Protein AF-A0A2T2UH18-F1 (afdb_monomer)

Solvent-accessible surface area (backbone atoms only — not comparable to full-atom values): 8413 Å² total; per-residue (Å²): 88,40,88,71,23,80,44,20,55,94,71,72,41,54,95,92,55,44,28,58,67,15,42,35,52,50,42,36,55,52,56,61,50,77,49,41,73,65,58,52,45,74,74,33,67,84,42,60,44,98,49,99,65,53,52,76,52,91,94,49,78,37,38,39,58,56,53,52,40,50,56,54,18,53,63,45,58,78,74,51,59,70,63,62,48,52,54,53,54,50,51,62,73,67,64,57,66,22,65,74,28,80,73,30,52,53,55,28,37,52,69,57,93,48,89,66,81,86,81,81,67,51,92,66,39,72,80,70,36,45,65,58,44,51,50,53,46,52,36,32,49,75,45,72,66

Secondary structure (DSSP, 8-state):
-GGGSGGGGGG---TT-S-HHHHHHHHHHHHHHSS-HHHHHHHHTTPBPS-TTTTSSTTS--BHHHHHHHHHHHHHHTT--HHHHHHHHHHHHH--GGGGGTS-HHHHHTT---S-------TT-SSS-HHHHHHHHHHHHHHT-

pLDDT: mean 93.23, std 6.64, range [63.72, 98.31]

Foldseek 3Di:
DQVVQPQCVVVPHDPVTGRLVSQLVVQLVVVVQADFPVVVCVPWPFAFDPDPCAPVDPPGGTGPSVVVSNVVSNVDSVPDDSVNVVVVVVCVVPDDQCVCQVNDNLSSLLPDPDPDDDQDDDCRRPPCHPVNSVVVVVSNVSSVD

Nearest PDB structures (foldseek):
  3vvl-assembly1_A  TM=9.362E-01  e=1.783E-11  Streptomyces lavendulae subsp. lavendulae
  3vvm-assembly1_A  TM=9.325E-01  e=2.708E-11  Strep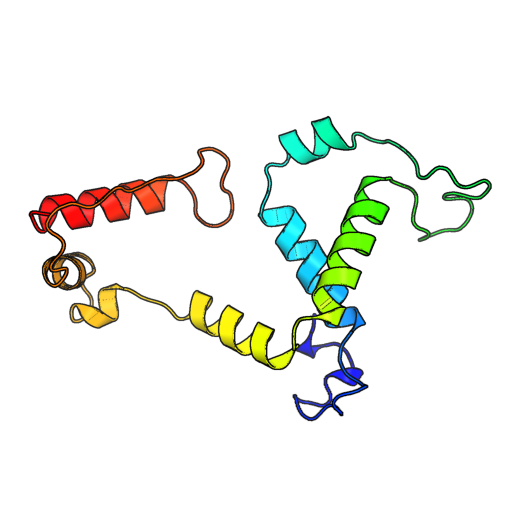tomyces lavendulae subsp. lavendulae
  3vvm-assembly1_B  TM=9.228E-01  e=3.439E-11  Streptomyces lavendulae subsp. lavendulae
  3vvl-assembly1_B  TM=9.226E-01  e=3.650E-11  Streptomyces lavendulae subsp. lavendulae
  5w8p-assembly1_B  TM=8.577E-01  e=3.831E-07  Mycobacteroides abscessus ATCC 19977

Radius of gyration: 20.69 Å; Cα contacts (8 Å, |Δi|>4): 146; chains: 1; bounding box: 56×26×50 Å

Mean predicted aligned error: 4.62 Å

Structure (mmCIF, N/CA/C/O backbone):
data_AF-A0A2T2UH18-F1
#
_entry.id   AF-A0A2T2UH18-F1
#
loop_
_atom_site.group_PDB
_atom_site.id
_atom_site.type_symbol
_atom_site.label_atom_id
_atom_site.label_alt_id
_atom_site.label_comp_id
_atom_site.label_asym_id
_atom_site.label_entity_id
_atom_site.label_seq_id
_atom_site.pdbx_PDB_ins_code
_atom_site.Cartn_x
_atom_site.Cartn_y
_atom_site.Cartn_z
_atom_site.occupancy
_atom_site.B_iso_or_equiv
_atom_site.auth_seq_id
_atom_site.auth_comp_id
_atom_site.auth_asym_id
_atom_site.auth_atom_id
_atom_site.pdbx_PDB_model_num
ATOM 1 N N . MET A 1 1 ? -2.562 3.755 -12.860 1.00 89.31 1 MET A N 1
ATOM 2 C CA . MET A 1 1 ? -1.319 3.018 -13.182 1.00 89.31 1 MET A CA 1
ATOM 3 C C . MET A 1 1 ? -1.655 1.662 -13.775 1.00 89.31 1 MET A C 1
ATOM 5 O O . MET A 1 1 ? -1.594 1.563 -14.985 1.00 89.31 1 MET A O 1
ATOM 9 N N . ILE A 1 2 ? -2.137 0.689 -12.993 1.00 97.19 2 ILE A N 1
ATOM 10 C CA . ILE A 1 2 ? -2.531 -0.645 -13.500 1.00 97.19 2 ILE A CA 1
ATOM 11 C C . ILE A 1 2 ? -3.577 -0.556 -14.619 1.00 97.19 2 ILE A C 1
ATOM 13 O O . ILE A 1 2 ? -3.320 -0.987 -15.730 1.00 97.19 2 ILE A O 1
ATOM 17 N N . ARG A 1 3 ? -4.715 0.107 -14.375 1.00 97.81 3 ARG A N 1
ATOM 18 C CA . ARG A 1 3 ? -5.783 0.265 -15.384 1.00 97.81 3 ARG A CA 1
ATOM 19 C C . ARG A 1 3 ? -5.396 1.091 -16.619 1.00 97.81 3 ARG A C 1
ATOM 21 O O . ARG A 1 3 ? -6.143 1.109 -17.587 1.00 97.81 3 ARG A O 1
ATOM 28 N N . ALA A 1 4 ? -4.290 1.834 -16.545 1.00 97.88 4 ALA A N 1
ATOM 29 C CA . ALA A 1 4 ? -3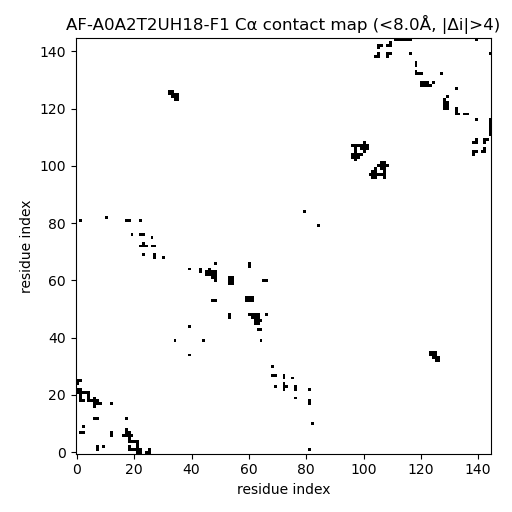.787 2.647 -17.652 1.00 97.88 4 ALA A CA 1
ATOM 30 C C . ALA A 1 4 ? -2.770 1.882 -18.514 1.00 97.88 4 ALA A C 1
ATOM 32 O O . ALA A 1 4 ? -2.424 2.345 -19.596 1.00 97.88 4 ALA A O 1
ATOM 33 N N . ASP A 1 5 ? -2.284 0.737 -18.031 1.00 97.88 5 ASP A N 1
ATOM 34 C CA . ASP A 1 5 ? -1.432 -0.156 -18.798 1.00 97.88 5 ASP A CA 1
ATOM 35 C C . ASP A 1 5 ? -2.276 -0.823 -19.902 1.00 97.88 5 ASP A C 1
ATOM 37 O O . ASP A 1 5 ? -3.302 -1.440 -19.589 1.00 97.88 5 ASP A O 1
ATOM 41 N N . PRO A 1 6 ? -1.886 -0.717 -21.187 1.00 96.69 6 PRO A N 1
ATOM 42 C CA . PRO A 1 6 ? -2.632 -1.312 -22.294 1.00 96.69 6 PRO A CA 1
ATOM 43 C C . PRO A 1 6 ? -2.841 -2.824 -22.152 1.00 96.69 6 PRO A C 1
ATOM 45 O O . PRO A 1 6 ? -3.845 -3.350 -22.631 1.00 96.69 6 PRO A O 1
ATOM 48 N N . GLN A 1 7 ? -1.929 -3.521 -21.467 1.00 96.94 7 GLN A N 1
ATOM 49 C CA . GLN A 1 7 ? -2.019 -4.962 -21.243 1.00 96.94 7 GLN A CA 1
ATOM 50 C C . GLN A 1 7 ? -3.000 -5.341 -20.130 1.00 96.94 7 GLN A C 1
ATOM 52 O O . GLN A 1 7 ? -3.233 -6.525 -19.911 1.00 96.94 7 GLN A O 1
ATOM 57 N N . TRP A 1 8 ? -3.608 -4.373 -19.432 1.00 97.62 8 TRP A N 1
ATOM 58 C CA . TRP A 1 8 ? -4.686 -4.668 -18.486 1.00 97.62 8 TRP A CA 1
ATOM 59 C C . TRP A 1 8 ? -5.936 -5.204 -19.190 1.00 97.62 8 TRP A C 1
ATOM 61 O O . TRP A 1 8 ? -6.686 -5.948 -18.575 1.00 97.62 8 TRP A O 1
ATOM 71 N N . ALA A 1 9 ? -6.180 -4.835 -20.454 1.00 96.25 9 ALA A N 1
ATOM 72 C CA . ALA A 1 9 ? -7.287 -5.368 -21.259 1.00 96.25 9 ALA A CA 1
ATOM 73 C C . ALA A 1 9 ? -8.662 -5.350 -20.548 1.00 96.25 9 ALA A C 1
ATOM 75 O O . ALA A 1 9 ? -9.459 -6.273 -20.673 1.00 96.25 9 ALA A O 1
ATOM 76 N N . GLY A 1 10 ? -8.944 -4.308 -19.755 1.00 96.56 10 GLY A N 1
ATOM 77 C CA . GLY A 1 10 ? -10.203 -4.206 -19.005 1.00 96.56 10 GLY A CA 1
ATOM 78 C C . GLY A 1 10 ? -10.348 -5.197 -17.843 1.00 96.56 10 GLY A C 1
ATOM 79 O O . GLY A 1 10 ? -11.436 -5.312 -17.290 1.00 96.56 10 GLY A O 1
ATOM 80 N N . GLY A 1 11 ? -9.274 -5.887 -17.467 1.00 96.75 11 GLY A N 1
ATOM 81 C CA . GLY A 1 11 ? -9.266 -6.964 -16.482 1.00 96.75 11 GLY A CA 1
ATOM 82 C C . GLY A 1 11 ? -9.236 -8.362 -17.102 1.00 96.75 11 GLY A C 1
ATOM 83 O O . GLY A 1 11 ? -8.885 -9.297 -16.392 1.00 96.75 11 GLY A O 1
ATOM 84 N N . ASP A 1 12 ? -9.508 -8.503 -18.402 1.00 97.19 12 ASP A N 1
ATOM 85 C CA . ASP A 1 12 ? -9.483 -9.780 -19.135 1.00 97.19 12 ASP A CA 1
ATOM 86 C C . ASP A 1 12 ? -8.124 -10.005 -19.829 1.00 97.19 12 ASP A C 1
ATOM 88 O O . ASP A 1 12 ? -8.026 -10.168 -21.047 1.00 97.19 12 ASP A O 1
ATOM 92 N N . TYR A 1 13 ? -7.037 -9.990 -19.054 1.00 96.75 13 TYR A N 1
ATOM 93 C CA . TYR A 1 13 ? -5.708 -10.375 -19.543 1.00 96.75 13 TYR A CA 1
ATOM 94 C C . TYR A 1 13 ? -5.471 -11.886 -19.400 1.00 96.75 13 TYR A C 1
ATOM 96 O O . TYR A 1 13 ? -5.988 -12.536 -18.491 1.00 96.75 13 TYR A O 1
ATOM 104 N N . ALA A 1 14 ? -4.677 -12.462 -20.307 1.00 92.81 14 ALA A N 1
ATOM 105 C CA . ALA A 1 14 ? -4.296 -13.873 -20.230 1.00 92.81 14 A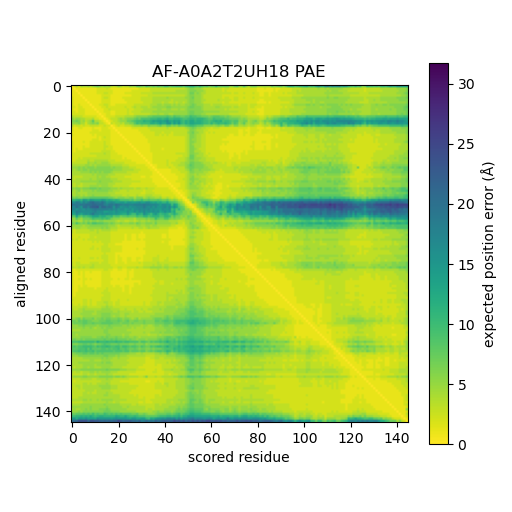LA A CA 1
ATOM 106 C C . ALA A 1 14 ? -3.406 -14.144 -18.998 1.00 92.81 14 ALA A C 1
ATOM 108 O O . ALA A 1 14 ? -2.685 -13.241 -18.584 1.00 92.81 14 ALA A O 1
ATOM 109 N N . PRO A 1 15 ? -3.389 -15.364 -18.426 1.00 83.00 15 PRO A N 1
ATOM 110 C CA . PRO A 1 15 ? -2.621 -15.663 -17.208 1.00 83.00 15 PRO A CA 1
ATOM 111 C C . PRO A 1 15 ? -1.103 -15.437 -17.302 1.00 83.00 15 PRO A C 1
ATOM 113 O O . PRO A 1 15 ? -0.449 -15.203 -16.289 1.00 83.00 15 PRO A O 1
ATOM 116 N N . ASP A 1 16 ? -0.534 -15.547 -18.501 1.00 83.81 16 ASP A N 1
ATOM 117 C CA . ASP A 1 16 ? 0.880 -15.320 -18.817 1.00 83.81 16 ASP A CA 1
ATOM 118 C C . ASP A 1 16 ? 1.160 -13.910 -19.370 1.00 83.81 16 ASP A C 1
ATOM 120 O O . ASP A 1 16 ? 2.311 -13.555 -19.633 1.00 83.81 16 ASP A O 1
ATOM 124 N N . ALA A 1 17 ? 0.115 -13.096 -19.507 1.00 85.19 17 ALA A N 1
ATOM 125 C CA . ALA A 1 17 ? 0.166 -11.699 -19.900 1.00 85.19 17 ALA A CA 1
ATOM 126 C C . ALA A 1 17 ? -0.401 -10.812 -18.778 1.00 85.19 17 ALA A C 1
ATOM 128 O O . ALA A 1 17 ? -0.825 -11.282 -17.725 1.00 85.19 17 ALA A O 1
ATOM 129 N N . GLY A 1 18 ? -0.391 -9.498 -18.979 1.00 93.38 18 GLY A N 1
ATOM 130 C CA . GLY A 1 18 ? -1.054 -8.574 -18.066 1.00 93.38 18 GLY A CA 1
ATOM 131 C C . GLY A 1 18 ? -0.298 -7.269 -17.872 1.00 93.38 18 GLY A C 1
ATOM 132 O O . GLY A 1 18 ? 0.773 -7.064 -18.450 1.00 93.38 18 GLY A O 1
ATOM 133 N N . PRO A 1 19 ? -0.842 -6.368 -17.043 1.00 97.50 19 PRO A N 1
ATOM 134 C CA . PRO A 1 19 ? -0.350 -5.004 -16.893 1.00 97.50 19 PRO A CA 1
ATOM 135 C C . PRO A 1 19 ? 0.896 -4.923 -16.002 1.00 97.50 19 PRO A C 1
ATOM 137 O O . PRO A 1 19 ? 0.880 -4.320 -14.922 1.00 97.50 19 PRO A O 1
ATOM 140 N N . ARG A 1 20 ? 1.979 -5.591 -16.418 1.00 96.50 20 ARG A N 1
ATOM 141 C CA . ARG A 1 20 ? 3.215 -5.714 -15.637 1.00 96.50 20 ARG A CA 1
ATOM 142 C C . ARG A 1 20 ? 3.804 -4.347 -15.310 1.00 96.50 20 ARG A C 1
ATOM 144 O O . ARG A 1 20 ? 4.180 -4.122 -14.161 1.00 96.50 20 ARG A O 1
ATOM 151 N N . ASP A 1 21 ? 3.856 -3.436 -16.273 1.00 96.94 21 ASP A N 1
ATOM 152 C CA . ASP A 1 21 ? 4.460 -2.119 -16.071 1.00 96.94 21 ASP A CA 1
ATOM 153 C C . ASP A 1 21 ? 3.609 -1.276 -15.122 1.00 96.94 21 ASP A C 1
ATOM 155 O O . ASP A 1 21 ? 4.123 -0.688 -14.165 1.00 96.94 21 ASP A O 1
ATOM 159 N N . GLY A 1 22 ? 2.286 -1.307 -15.298 1.00 97.81 22 GLY A N 1
ATOM 160 C CA . GLY A 1 22 ? 1.343 -0.681 -14.378 1.00 97.81 22 GLY A CA 1
ATOM 161 C C . GLY A 1 22 ? 1.486 -1.194 -12.940 1.00 97.81 22 GLY A C 1
ATOM 162 O O . GLY A 1 22 ? 1.454 -0.396 -11.997 1.00 97.81 22 GLY A O 1
ATOM 163 N N . MET A 1 23 ? 1.693 -2.502 -12.770 1.00 97.75 23 MET A N 1
ATOM 164 C CA . MET A 1 23 ? 1.923 -3.145 -11.473 1.00 97.75 23 MET A CA 1
ATOM 165 C C . MET A 1 23 ? 3.275 -2.771 -10.857 1.00 97.75 23 MET A C 1
ATOM 167 O O . MET A 1 23 ? 3.350 -2.498 -9.656 1.00 97.75 23 MET A O 1
ATOM 171 N N . LEU A 1 24 ? 4.342 -2.704 -11.661 1.00 98.00 24 LEU A N 1
ATOM 172 C CA . LEU A 1 24 ? 5.663 -2.277 -11.199 1.00 98.00 24 LEU A CA 1
ATOM 173 C C . LEU A 1 24 ? 5.605 -0.856 -10.634 1.00 98.00 24 LEU A C 1
ATOM 175 O O . LEU A 1 24 ? 6.101 -0.616 -9.533 1.00 98.00 24 LEU A O 1
ATOM 179 N N . VAL A 1 25 ? 4.975 0.079 -11.352 1.00 97.75 25 VAL A N 1
ATOM 180 C CA . VAL A 1 25 ? 4.857 1.474 -10.900 1.00 97.75 25 VAL A CA 1
ATOM 181 C C . VAL A 1 25 ? 3.995 1.572 -9.639 1.00 97.75 25 VAL A C 1
ATOM 183 O O . VAL A 1 25 ? 4.416 2.208 -8.673 1.00 97.75 25 VAL A O 1
ATOM 186 N N . ALA A 1 26 ? 2.842 0.893 -9.599 1.00 97.62 26 ALA A N 1
ATOM 187 C CA . ALA A 1 26 ? 1.981 0.874 -8.414 1.00 97.62 26 ALA A CA 1
ATOM 188 C C . ALA A 1 26 ? 2.726 0.342 -7.177 1.00 97.62 26 ALA A C 1
ATOM 190 O O . ALA A 1 26 ? 2.659 0.935 -6.098 1.00 97.62 26 ALA A O 1
ATOM 191 N N . ARG A 1 27 ? 3.510 -0.734 -7.336 1.00 97.69 27 ARG A N 1
ATOM 192 C CA . ARG A 1 27 ? 4.287 -1.307 -6.235 1.00 97.69 27 ARG A CA 1
ATOM 193 C C . ARG A 1 27 ? 5.403 -0.382 -5.759 1.00 97.69 27 ARG A C 1
ATOM 195 O O . ARG A 1 27 ? 5.588 -0.260 -4.549 1.00 97.69 27 ARG A O 1
ATOM 202 N N . LYS A 1 28 ? 6.129 0.268 -6.676 1.00 97.62 28 LYS A N 1
ATOM 203 C CA . LYS A 1 28 ? 7.161 1.256 -6.319 1.00 97.62 28 LYS A CA 1
ATOM 204 C C . LYS A 1 28 ? 6.560 2.408 -5.513 1.00 97.62 28 LYS A C 1
ATOM 206 O O . LYS A 1 28 ? 7.113 2.749 -4.472 1.00 97.62 28 LYS A O 1
ATOM 211 N N . LEU A 1 29 ? 5.411 2.939 -5.940 1.00 96.69 29 LEU A N 1
ATOM 212 C CA . LEU A 1 29 ? 4.719 4.006 -5.216 1.00 96.69 29 LEU A CA 1
ATOM 213 C C . LEU A 1 29 ? 4.328 3.564 -3.801 1.00 96.69 29 LEU A C 1
ATOM 215 O O . LEU A 1 29 ? 4.658 4.250 -2.840 1.00 96.69 29 LEU A O 1
ATOM 219 N N . GLY A 1 30 ? 3.691 2.397 -3.661 1.00 94.94 30 GLY A N 1
ATOM 220 C CA . GLY A 1 30 ? 3.330 1.871 -2.344 1.00 94.94 30 GLY A CA 1
ATOM 221 C C . GLY A 1 30 ? 4.552 1.721 -1.438 1.00 94.94 30 GLY A C 1
ATOM 222 O O . GLY A 1 30 ? 4.551 2.200 -0.309 1.00 94.94 30 GLY A O 1
ATOM 223 N N . MET A 1 31 ? 5.649 1.156 -1.952 1.00 96.06 31 MET A N 1
ATOM 224 C CA . MET A 1 31 ? 6.892 1.022 -1.187 1.00 96.06 31 MET A CA 1
ATOM 225 C C . MET A 1 31 ? 7.420 2.354 -0.653 1.00 96.06 31 MET A C 1
ATOM 227 O O . MET A 1 31 ? 7.867 2.390 0.491 1.00 96.06 31 MET A O 1
ATOM 231 N N . MET A 1 32 ? 7.353 3.426 -1.446 1.00 94.94 32 MET A N 1
ATOM 232 C CA . MET A 1 32 ? 7.774 4.759 -1.007 1.00 94.94 32 MET A CA 1
ATOM 233 C C . MET A 1 32 ? 6.942 5.267 0.178 1.00 94.94 32 MET A C 1
ATOM 235 O O . MET A 1 32 ? 7.480 5.985 1.010 1.00 94.94 32 MET A O 1
ATOM 239 N N . THR A 1 33 ? 5.673 4.857 0.290 1.00 93.56 33 THR A N 1
ATOM 240 C CA . THR A 1 33 ? 4.774 5.253 1.392 1.00 93.56 33 THR A CA 1
ATOM 241 C C . THR A 1 33 ? 4.880 4.389 2.650 1.00 93.56 33 THR A C 1
ATOM 243 O O . THR A 1 33 ? 4.447 4.815 3.712 1.00 93.56 33 THR A O 1
ATOM 246 N N . TYR A 1 34 ? 5.454 3.184 2.565 1.00 92.62 34 TYR A N 1
ATOM 247 C CA . TYR A 1 34 ? 5.499 2.242 3.697 1.00 92.62 34 TYR A CA 1
ATOM 248 C C . TYR A 1 34 ? 6.667 2.476 4.665 1.00 92.62 34 TYR A C 1
ATOM 250 O O . TYR A 1 34 ? 6.794 1.759 5.655 1.00 92.62 34 TYR A O 1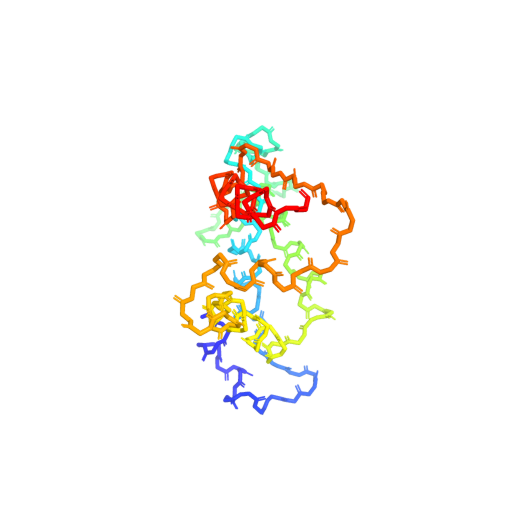
ATOM 258 N N . ARG A 1 35 ? 7.571 3.405 4.346 1.00 91.88 35 ARG A N 1
ATOM 259 C CA . ARG A 1 35 ? 8.783 3.710 5.118 1.00 91.88 35 ARG A CA 1
ATOM 260 C C . ARG A 1 35 ? 8.945 5.216 5.232 1.00 91.88 35 ARG A C 1
ATOM 262 O O . ARG A 1 35 ? 8.492 5.947 4.352 1.00 91.88 35 ARG A O 1
ATOM 269 N N . SER A 1 36 ? 9.616 5.670 6.286 1.00 92.12 36 SER A N 1
ATOM 270 C CA . SER A 1 36 ? 9.845 7.100 6.485 1.00 92.12 36 SER A CA 1
ATOM 271 C C . SER A 1 36 ? 10.867 7.645 5.484 1.00 92.12 36 SER A C 1
ATOM 273 O O . SER A 1 36 ? 11.738 6.921 4.991 1.00 92.12 36 SER A O 1
ATOM 275 N N . ALA A 1 37 ? 10.766 8.938 5.178 1.00 90.12 37 ALA A N 1
ATOM 276 C CA . ALA A 1 37 ? 11.700 9.608 4.277 1.00 90.12 37 ALA A CA 1
ATOM 277 C C . ALA A 1 37 ? 13.138 9.590 4.828 1.00 90.12 37 ALA A C 1
ATOM 279 O O . ALA A 1 37 ? 14.092 9.444 4.065 1.00 90.12 37 ALA A O 1
ATOM 280 N N . GLU A 1 38 ? 13.289 9.688 6.149 1.00 92.25 38 GLU A N 1
ATOM 281 C CA . GLU A 1 38 ? 14.575 9.612 6.841 1.00 92.25 38 GLU A CA 1
ATOM 282 C C . GLU A 1 38 ? 15.228 8.243 6.641 1.00 92.25 38 GLU A C 1
ATOM 284 O O . GLU A 1 38 ? 16.414 8.183 6.325 1.00 92.25 38 GLU A O 1
ATOM 289 N N . GLU A 1 39 ? 14.455 7.154 6.730 1.00 94.12 39 GLU A N 1
ATOM 290 C CA . GLU A 1 39 ? 14.968 5.801 6.491 1.00 94.12 39 GLU A CA 1
ATOM 291 C C . GLU A 1 39 ? 15.473 5.639 5.047 1.00 94.12 39 GLU A C 1
ATOM 293 O O . GLU A 1 39 ? 16.516 5.027 4.806 1.00 94.12 39 GLU A O 1
ATOM 298 N N . TRP A 1 40 ? 14.759 6.205 4.066 1.00 95.12 40 TRP A N 1
ATOM 299 C CA . TRP A 1 40 ? 15.203 6.201 2.669 1.00 95.12 40 TRP A CA 1
ATOM 300 C C . TRP A 1 40 ? 16.524 6.954 2.485 1.00 95.12 40 TRP A C 1
ATOM 302 O O . TRP A 1 40 ? 17.408 6.475 1.769 1.00 95.12 40 TRP A O 1
ATOM 312 N N . LEU A 1 41 ? 16.670 8.111 3.135 1.00 94.38 41 LEU A N 1
ATOM 313 C CA . LEU A 1 41 ? 17.888 8.913 3.066 1.00 94.38 41 LEU A CA 1
ATOM 314 C C . LEU A 1 41 ? 19.071 8.201 3.727 1.00 94.38 41 LEU A C 1
ATOM 316 O O . LEU A 1 41 ? 20.145 8.151 3.134 1.00 94.38 41 LEU A O 1
ATOM 320 N N . GLU A 1 42 ? 18.871 7.628 4.914 1.00 95.75 42 GLU A N 1
ATOM 321 C CA . GLU A 1 42 ? 19.909 6.906 5.655 1.00 95.75 42 GLU A CA 1
ATOM 322 C C . GLU A 1 42 ? 20.409 5.680 4.884 1.00 95.75 42 GLU A C 1
ATOM 324 O O . GLU A 1 42 ? 21.609 5.421 4.831 1.00 95.75 42 GLU A O 1
ATOM 329 N N . ARG A 1 43 ? 19.498 4.930 4.253 1.00 95.06 43 ARG A N 1
ATOM 330 C CA . ARG A 1 43 ? 19.844 3.668 3.588 1.00 95.06 43 ARG A CA 1
ATOM 331 C C . ARG A 1 43 ? 20.475 3.820 2.212 1.00 95.06 43 ARG A C 1
ATOM 333 O O . ARG A 1 43 ? 21.206 2.921 1.809 1.00 95.06 43 ARG A O 1
ATOM 340 N N . PHE A 1 44 ? 20.127 4.867 1.466 1.00 96.19 44 PHE A N 1
ATOM 341 C CA . PHE A 1 44 ? 20.524 4.982 0.057 1.00 96.19 44 PHE A CA 1
ATOM 342 C C . PHE A 1 44 ? 21.203 6.303 -0.296 1.00 96.19 44 PHE A C 1
ATOM 344 O O . PHE A 1 44 ? 21.917 6.355 -1.295 1.00 96.19 44 PHE A O 1
ATOM 351 N N . GLY A 1 45 ? 20.952 7.377 0.460 1.00 94.38 45 GLY A N 1
ATOM 352 C CA . GLY A 1 45 ? 21.525 8.693 0.198 1.00 94.38 45 GLY A CA 1
ATOM 353 C C . GLY A 1 45 ? 21.438 9.101 -1.274 1.00 94.38 45 GLY A C 1
ATOM 354 O O . GLY A 1 45 ? 20.359 9.220 -1.858 1.00 94.38 45 GLY A O 1
ATOM 355 N N . ARG A 1 46 ? 22.606 9.313 -1.884 1.00 94.06 46 ARG A N 1
ATOM 356 C CA . ARG A 1 46 ? 22.762 9.560 -3.326 1.00 94.06 46 ARG A CA 1
ATOM 357 C C . ARG A 1 46 ? 23.642 8.503 -3.990 1.00 94.06 46 ARG A C 1
ATOM 359 O O . ARG A 1 46 ? 24.266 8.784 -5.016 1.00 94.06 46 ARG A O 1
ATOM 366 N N . ASP A 1 47 ? 23.701 7.316 -3.399 1.00 93.81 47 ASP A N 1
ATOM 367 C CA . ASP A 1 47 ? 24.572 6.242 -3.849 1.00 93.81 47 ASP A CA 1
ATOM 368 C C . ASP A 1 47 ? 24.173 5.799 -5.255 1.00 93.81 47 ASP A C 1
ATOM 370 O O . ASP A 1 47 ? 22.990 5.628 -5.575 1.00 93.81 47 ASP A O 1
ATOM 374 N N . ARG A 1 48 ? 25.177 5.646 -6.119 1.00 91.94 48 ARG A N 1
ATOM 375 C CA . ARG A 1 48 ? 24.994 5.264 -7.521 1.00 91.94 48 ARG A CA 1
ATOM 376 C C . ARG A 1 48 ? 25.061 3.753 -7.694 1.00 91.94 48 ARG A C 1
ATOM 378 O O . ARG A 1 48 ? 25.688 3.048 -6.903 1.00 91.94 48 ARG A O 1
ATOM 385 N N . VAL A 1 49 ? 24.408 3.255 -8.739 1.00 90.44 49 VAL A N 1
ATOM 386 C CA . VAL A 1 49 ? 24.513 1.843 -9.127 1.00 90.44 49 VAL A CA 1
ATOM 387 C C . VAL A 1 49 ? 25.937 1.543 -9.609 1.00 90.44 49 VAL A C 1
ATOM 389 O O . VAL A 1 49 ? 26.492 2.304 -10.397 1.00 90.44 49 VAL A O 1
ATOM 392 N N . GLU A 1 50 ? 26.530 0.437 -9.152 1.00 82.56 50 GLU A N 1
ATOM 393 C CA . GLU A 1 50 ? 27.858 -0.020 -9.589 1.00 82.56 50 GLU A CA 1
ATOM 394 C C . GLU A 1 50 ? 27.782 -0.655 -10.988 1.00 82.56 50 GLU A C 1
ATOM 396 O O . GLU A 1 50 ? 27.783 -1.874 -11.156 1.00 82.56 50 GLU A O 1
ATOM 401 N N . ARG A 1 51 ? 27.671 0.186 -12.019 1.00 77.50 51 ARG A N 1
ATOM 402 C CA . ARG A 1 51 ? 27.731 -0.208 -13.431 1.00 77.50 51 ARG A CA 1
ATOM 403 C C . ARG A 1 51 ? 28.588 0.801 -14.189 1.00 77.50 51 ARG A C 1
ATOM 405 O O . ARG A 1 51 ? 28.479 1.994 -13.926 1.00 77.50 51 ARG A O 1
ATOM 412 N N . ALA A 1 52 ? 29.414 0.313 -15.119 1.00 63.72 52 ALA A N 1
ATOM 413 C CA . ALA A 1 52 ? 30.371 1.133 -15.869 1.00 63.72 52 ALA A CA 1
ATOM 414 C C . ALA A 1 52 ? 29.724 2.366 -16.531 1.00 63.72 52 ALA A C 1
ATOM 416 O O . ALA A 1 52 ? 30.297 3.443 -16.451 1.00 63.72 52 ALA A O 1
ATOM 417 N N . ASP A 1 53 ? 28.496 2.217 -17.043 1.00 65.69 53 ASP A N 1
ATOM 418 C CA . ASP A 1 53 ? 27.796 3.255 -17.818 1.00 65.69 53 ASP A CA 1
ATOM 419 C C . ASP A 1 53 ? 26.615 3.895 -17.046 1.00 65.69 53 ASP A C 1
ATOM 421 O O . ASP A 1 53 ? 25.678 4.437 -17.634 1.00 65.69 53 ASP A O 1
ATOM 425 N N . ALA A 1 54 ? 26.581 3.775 -15.710 1.00 67.81 54 ALA A N 1
ATOM 426 C CA . ALA A 1 54 ? 25.431 4.197 -14.903 1.00 67.81 54 ALA A CA 1
ATOM 427 C C . ALA A 1 54 ? 25.120 5.704 -15.034 1.00 67.81 54 ALA A C 1
ATOM 429 O O . ALA A 1 54 ? 25.808 6.557 -14.461 1.00 67.81 54 ALA A O 1
ATOM 430 N N . GLY A 1 55 ? 24.013 6.020 -15.713 1.00 66.69 55 GLY A N 1
ATOM 431 C CA . GLY A 1 55 ? 23.532 7.390 -15.901 1.00 66.69 55 GLY A CA 1
ATOM 432 C C . GLY A 1 55 ? 24.222 8.148 -17.038 1.00 66.69 55 GLY A C 1
ATOM 433 O O . GLY A 1 55 ? 24.179 9.379 -17.048 1.00 66.69 55 GLY A O 1
ATOM 434 N N . GLU A 1 56 ? 24.864 7.444 -17.977 1.00 76.62 56 GLU A N 1
ATOM 435 C CA . GLU A 1 56 ? 25.424 8.053 -19.191 1.00 76.62 56 GLU A CA 1
ATOM 436 C C . GLU A 1 56 ? 24.343 8.444 -20.210 1.00 76.62 56 GLU A C 1
ATOM 438 O O . GLU A 1 56 ? 24.518 9.410 -20.954 1.00 76.62 56 GLU A O 1
ATOM 443 N N . GLN A 1 57 ? 23.204 7.742 -20.215 1.00 80.00 57 GLN A N 1
ATOM 444 C CA . GLN A 1 57 ? 22.048 8.061 -21.055 1.00 80.00 57 GLN A CA 1
ATOM 445 C C . GLN A 1 57 ? 20.920 8.719 -20.244 1.00 80.00 57 GLN A C 1
ATOM 447 O O . GLN A 1 57 ? 20.668 8.336 -19.094 1.00 80.00 57 GLN A O 1
ATOM 452 N N . PRO A 1 58 ? 20.185 9.685 -20.829 1.00 84.00 58 PRO A N 1
ATOM 453 C CA . PRO A 1 58 ? 18.998 10.244 -20.195 1.00 84.00 58 PRO A CA 1
ATOM 454 C C . PRO A 1 58 ? 17.975 9.156 -19.840 1.00 84.00 58 PRO A C 1
ATOM 456 O O . PRO A 1 58 ? 17.686 8.281 -20.652 1.00 84.00 58 PRO A O 1
ATOM 459 N N . PHE A 1 59 ? 17.375 9.272 -18.652 1.00 85.94 59 PHE A N 1
ATOM 460 C CA . PHE A 1 59 ? 16.303 8.396 -18.146 1.00 85.94 59 PHE A CA 1
ATOM 461 C C . PHE A 1 59 ? 16.705 6.946 -17.834 1.00 85.94 59 PHE A C 1
ATOM 463 O O . PHE A 1 59 ? 15.833 6.106 -17.609 1.00 85.94 59 PHE A O 1
ATOM 470 N N . GLU A 1 60 ? 18.003 6.650 -17.753 1.00 87.75 60 GLU A N 1
ATOM 471 C CA . GLU A 1 60 ? 18.476 5.379 -17.212 1.00 87.75 60 GLU A CA 1
ATOM 472 C C . GLU A 1 60 ? 18.584 5.385 -15.682 1.00 87.75 60 GLU A C 1
ATOM 474 O O . GLU A 1 60 ? 18.785 6.413 -15.028 1.00 87.75 60 GLU A O 1
ATOM 479 N N . MET A 1 61 ? 18.475 4.186 -15.109 1.00 89.12 61 MET A N 1
ATOM 480 C CA . MET A 1 61 ? 18.613 3.956 -13.676 1.00 89.12 61 MET A CA 1
ATOM 481 C C . MET A 1 61 ? 20.010 4.360 -13.201 1.00 89.12 61 MET A C 1
ATOM 483 O O . MET A 1 61 ? 21.011 3.803 -13.650 1.00 89.12 61 MET A O 1
ATOM 487 N N . THR A 1 62 ? 20.066 5.306 -12.266 1.00 92.19 62 THR A N 1
ATOM 488 C CA . THR A 1 62 ? 21.317 5.937 -11.829 1.00 92.19 62 THR A CA 1
ATOM 489 C C . THR A 1 62 ? 21.609 5.668 -10.353 1.00 92.19 62 THR A C 1
ATOM 491 O O . THR A 1 62 ? 22.769 5.495 -9.973 1.00 92.19 62 THR A O 1
ATOM 494 N N . PHE A 1 63 ? 20.576 5.600 -9.511 1.00 94.06 63 PHE A N 1
ATOM 495 C CA . PHE A 1 63 ? 20.701 5.515 -8.056 1.00 94.06 63 PHE A CA 1
ATOM 496 C C . PHE A 1 63 ? 20.354 4.130 -7.495 1.00 94.06 63 PHE A C 1
ATOM 498 O O . PHE A 1 63 ? 19.471 3.427 -7.992 1.00 94.06 63 PHE A O 1
ATOM 505 N N . GLN A 1 64 ? 20.998 3.760 -6.385 1.00 95.00 64 GLN A N 1
ATOM 506 C CA . GLN A 1 64 ? 20.743 2.502 -5.670 1.00 95.00 64 GLN A CA 1
ATOM 507 C C . GLN A 1 64 ? 19.289 2.373 -5.203 1.00 95.00 64 GLN A C 1
ATOM 509 O O . GLN A 1 64 ? 18.715 1.286 -5.268 1.00 95.00 64 GLN A O 1
ATOM 514 N N . VAL A 1 65 ? 18.653 3.479 -4.794 1.00 96.38 65 VAL A N 1
ATOM 515 C CA . VAL A 1 65 ? 17.232 3.483 -4.404 1.00 96.38 65 VAL A CA 1
ATOM 516 C C . VAL A 1 65 ? 16.316 3.055 -5.558 1.00 96.38 65 VAL A C 1
ATOM 518 O O . VAL A 1 65 ? 15.367 2.300 -5.348 1.00 96.38 65 VAL A O 1
ATOM 521 N N . GLU A 1 66 ? 16.626 3.461 -6.793 1.00 95.25 66 GLU A N 1
ATOM 522 C CA . GLU A 1 66 ? 15.858 3.080 -7.983 1.00 95.25 66 GLU A CA 1
ATOM 523 C C . GLU A 1 66 ? 16.002 1.583 -8.271 1.00 95.25 66 GLU A C 1
ATOM 525 O O . GLU A 1 66 ? 15.002 0.904 -8.522 1.00 95.25 66 GLU A O 1
ATOM 530 N N . SER A 1 67 ? 17.231 1.062 -8.170 1.00 94.69 67 SER A N 1
ATOM 531 C CA . SER A 1 67 ? 17.538 -0.368 -8.308 1.00 94.69 67 SER A CA 1
ATOM 532 C C . SER A 1 67 ? 16.814 -1.203 -7.253 1.00 94.69 67 SER A C 1
ATOM 534 O O . SER A 1 67 ? 16.136 -2.183 -7.576 1.00 94.69 67 SER A O 1
ATOM 536 N N . TYR A 1 68 ? 16.849 -0.761 -5.994 1.00 96.06 68 TYR A N 1
ATOM 537 C CA . TYR A 1 68 ? 16.153 -1.415 -4.892 1.00 96.06 68 TYR A CA 1
ATOM 538 C C . TYR A 1 68 ? 14.637 -1.472 -5.116 1.00 96.06 68 TYR A C 1
ATOM 540 O O . TYR A 1 68 ? 14.025 -2.538 -4.973 1.00 96.06 68 TYR A O 1
ATOM 548 N N . LEU A 1 69 ? 14.023 -0.345 -5.487 1.00 97.19 69 LEU A N 1
ATOM 549 C CA . LEU A 1 69 ? 12.594 -0.266 -5.789 1.00 97.19 69 LEU A CA 1
ATOM 550 C C . LEU A 1 69 ? 12.228 -1.150 -6.989 1.00 97.19 69 LEU A C 1
ATOM 552 O O . LEU A 1 69 ? 11.222 -1.856 -6.944 1.00 97.19 69 LEU A O 1
ATOM 556 N N . ALA A 1 70 ? 13.047 -1.161 -8.045 1.00 96.25 70 ALA A N 1
ATOM 557 C CA . ALA A 1 70 ? 12.831 -1.995 -9.225 1.00 96.25 70 ALA A CA 1
ATOM 558 C C . ALA A 1 70 ? 12.895 -3.495 -8.909 1.00 96.25 70 ALA A C 1
ATOM 560 O O . ALA A 1 70 ? 11.973 -4.226 -9.272 1.00 96.25 70 ALA A O 1
ATOM 561 N N . ALA A 1 71 ? 13.921 -3.945 -8.185 1.00 96.44 71 ALA A N 1
ATOM 562 C CA . ALA A 1 71 ? 14.080 -5.349 -7.819 1.00 96.44 71 ALA A CA 1
ATOM 563 C C . ALA A 1 71 ? 12.934 -5.846 -6.920 1.00 96.44 71 ALA A C 1
ATOM 565 O O . ALA A 1 71 ? 12.384 -6.928 -7.136 1.00 96.44 71 ALA A O 1
ATOM 566 N N . ASN A 1 72 ? 12.524 -5.049 -5.928 1.00 97.38 72 ASN A N 1
ATOM 567 C CA . ASN A 1 72 ? 11.402 -5.409 -5.056 1.00 97.38 72 ASN A CA 1
ATOM 568 C C . ASN A 1 72 ? 10.058 -5.391 -5.792 1.00 97.38 72 ASN A C 1
ATOM 570 O O . ASN A 1 72 ? 9.223 -6.262 -5.545 1.00 97.38 7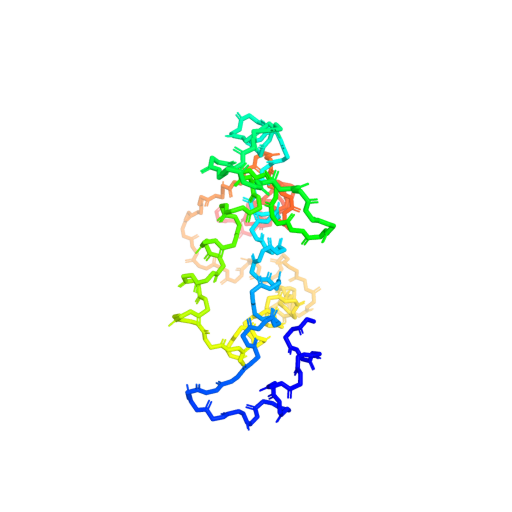2 ASN A O 1
ATOM 574 N N . ALA A 1 73 ? 9.847 -4.431 -6.698 1.00 97.44 73 ALA A N 1
ATOM 575 C CA . ALA A 1 73 ? 8.649 -4.394 -7.523 1.00 97.44 73 ALA A CA 1
ATOM 576 C C . ALA A 1 73 ? 8.572 -5.619 -8.443 1.00 97.44 73 ALA A C 1
ATOM 578 O O . ALA A 1 73 ? 7.541 -6.284 -8.463 1.00 97.44 73 ALA A O 1
ATOM 579 N N . ALA A 1 74 ? 9.663 -5.986 -9.121 1.00 96.75 74 ALA A N 1
ATOM 580 C CA . ALA A 1 74 ? 9.702 -7.160 -9.996 1.00 96.75 74 ALA A CA 1
ATOM 581 C C . ALA A 1 74 ? 9.302 -8.449 -9.261 1.00 96.75 74 ALA A C 1
ATOM 583 O O . ALA A 1 74 ? 8.411 -9.162 -9.721 1.00 96.75 74 ALA A O 1
ATOM 584 N N . ARG A 1 75 ? 9.867 -8.680 -8.067 1.00 96.88 75 ARG A N 1
ATOM 585 C CA . ARG A 1 75 ? 9.532 -9.837 -7.217 1.00 96.88 75 ARG A CA 1
ATOM 586 C C . ARG A 1 75 ? 8.067 -9.874 -6.779 1.00 96.88 75 ARG A C 1
ATOM 588 O O . ARG A 1 75 ? 7.529 -10.954 -6.551 1.00 96.88 75 ARG A O 1
ATOM 595 N N . PHE A 1 76 ? 7.440 -8.712 -6.594 1.00 96.19 76 PHE A N 1
ATOM 596 C CA . PHE A 1 76 ? 6.025 -8.623 -6.233 1.00 96.19 76 PHE A CA 1
ATOM 597 C C . PHE A 1 76 ? 5.129 -9.004 -7.413 1.00 96.19 76 PHE A C 1
ATOM 599 O O . PHE A 1 76 ? 4.232 -9.824 -7.249 1.00 96.19 76 PHE A O 1
ATOM 606 N N . VAL A 1 77 ? 5.402 -8.456 -8.602 1.00 94.75 77 VAL A N 1
ATOM 607 C CA . VAL A 1 77 ? 4.570 -8.687 -9.796 1.00 94.75 77 VAL A CA 1
ATOM 608 C C . VAL A 1 77 ? 4.629 -10.138 -10.278 1.00 94.75 77 VAL A C 1
ATOM 610 O O . VAL A 1 77 ? 3.676 -10.627 -10.864 1.00 94.75 77 VAL A O 1
ATOM 613 N N . GLU A 1 78 ? 5.700 -10.870 -9.976 1.00 92.94 78 GLU A N 1
ATOM 614 C CA . GLU A 1 78 ? 5.777 -12.319 -10.229 1.00 92.94 78 GLU A CA 1
ATOM 615 C C . GLU A 1 78 ? 4.796 -13.158 -9.395 1.00 92.94 78 GLU A C 1
ATOM 617 O O . GLU A 1 78 ? 4.597 -14.335 -9.684 1.00 92.94 78 GLU A O 1
ATOM 622 N N . ARG A 1 79 ? 4.233 -12.600 -8.317 1.00 93.81 79 ARG A N 1
ATOM 623 C CA . ARG A 1 79 ? 3.482 -13.362 -7.306 1.00 93.81 79 ARG A CA 1
ATOM 624 C C . ARG A 1 79 ? 2.114 -12.775 -6.987 1.00 93.81 79 ARG A C 1
ATOM 626 O O . ARG A 1 79 ? 1.429 -13.312 -6.120 1.00 93.81 79 ARG A O 1
ATOM 633 N N . PHE A 1 80 ? 1.742 -11.666 -7.617 1.00 95.94 80 PHE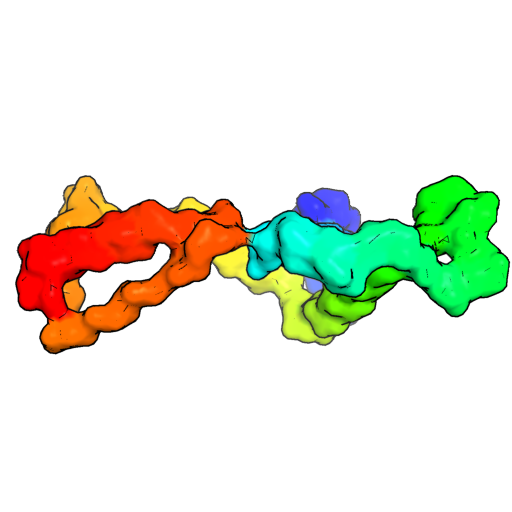 A N 1
ATOM 634 C CA . PHE A 1 80 ? 0.524 -10.943 -7.284 1.00 95.94 80 PHE A CA 1
ATOM 635 C C . PHE A 1 80 ? -0.246 -10.557 -8.539 1.00 95.94 80 PHE A C 1
ATOM 637 O O . PHE A 1 80 ? 0.309 -9.966 -9.463 1.00 95.94 80 PHE A O 1
ATOM 644 N N . ASP A 1 81 ? -1.533 -10.881 -8.538 1.00 96.38 81 ASP A N 1
ATOM 645 C CA . ASP A 1 81 ? -2.443 -10.603 -9.640 1.00 96.38 81 ASP A CA 1
ATOM 646 C C . ASP A 1 81 ? -2.919 -9.138 -9.633 1.00 96.38 81 ASP A C 1
ATOM 648 O O . ASP A 1 81 ? -3.162 -8.545 -8.575 1.00 96.38 81 ASP A O 1
ATOM 652 N N . ALA A 1 82 ? -3.052 -8.546 -10.822 1.00 97.31 82 ALA A N 1
ATOM 653 C CA . ALA A 1 82 ? -3.391 -7.136 -10.968 1.00 97.31 82 ALA A CA 1
ATOM 654 C C . ALA A 1 82 ? -4.850 -6.827 -10.601 1.00 97.31 82 ALA A C 1
ATOM 656 O O . ALA A 1 82 ? -5.110 -5.805 -9.965 1.00 97.31 82 ALA A O 1
ATOM 657 N N . ASN A 1 83 ? -5.799 -7.703 -10.932 1.00 97.31 83 ASN A N 1
ATOM 658 C CA . ASN A 1 83 ? -7.195 -7.535 -10.542 1.00 97.31 83 ASN A CA 1
ATOM 659 C C . ASN A 1 83 ? -7.353 -7.704 -9.029 1.00 97.31 83 ASN A C 1
ATOM 661 O O . ASN A 1 83 ? -7.953 -6.843 -8.390 1.00 97.31 83 ASN A O 1
ATOM 665 N N . CYS A 1 84 ? -6.736 -8.725 -8.429 1.00 97.25 84 CYS A N 1
ATOM 666 C CA . CYS A 1 84 ? -6.686 -8.885 -6.973 1.00 97.25 84 CYS A CA 1
ATOM 667 C C . CYS A 1 84 ? -6.166 -7.620 -6.279 1.00 97.25 84 CYS A C 1
ATOM 669 O O . CYS A 1 84 ? -6.739 -7.184 -5.281 1.00 97.25 84 CYS A O 1
ATOM 671 N N . TYR A 1 85 ? -5.118 -6.995 -6.826 1.00 97.50 85 TYR A N 1
ATOM 672 C CA . TYR A 1 85 ? -4.606 -5.728 -6.306 1.00 97.50 85 TYR A CA 1
ATOM 673 C C . TYR A 1 85 ? -5.660 -4.618 -6.344 1.00 97.50 85 TYR A C 1
ATOM 675 O O . TYR A 1 85 ? -5.848 -3.925 -5.347 1.00 97.50 85 TYR A O 1
ATOM 683 N N . LEU A 1 86 ? -6.369 -4.464 -7.466 1.00 98.00 86 LEU A N 1
ATOM 684 C CA . LEU A 1 86 ? -7.421 -3.455 -7.609 1.00 98.00 86 LEU A CA 1
ATOM 685 C C . LEU A 1 86 ? -8.568 -3.679 -6.616 1.00 98.00 86 LEU A C 1
ATOM 687 O O . LEU A 1 86 ? -8.980 -2.729 -5.956 1.00 98.00 86 LEU A O 1
ATOM 691 N N . TYR A 1 87 ? -9.043 -4.918 -6.469 1.00 98.31 87 TYR A N 1
ATOM 692 C CA . TYR A 1 87 ? -10.132 -5.243 -5.545 1.00 98.31 87 TYR A CA 1
ATOM 693 C C . TYR A 1 87 ? -9.742 -5.006 -4.085 1.00 98.31 87 TYR A C 1
ATOM 695 O O . TYR A 1 87 ? -10.519 -4.414 -3.337 1.00 98.31 87 TYR A O 1
ATOM 703 N N . LEU A 1 88 ? -8.539 -5.416 -3.676 1.00 98.19 88 LEU A N 1
ATOM 704 C CA . LEU A 1 88 ? -8.067 -5.206 -2.306 1.00 98.19 88 LEU A CA 1
ATOM 705 C C . LEU A 1 88 ? -7.834 -3.722 -2.018 1.00 98.19 88 LEU A C 1
ATOM 707 O O . LEU A 1 88 ? -8.287 -3.235 -0.988 1.00 98.19 88 LEU A O 1
ATOM 711 N N . SER A 1 89 ? -7.200 -2.993 -2.942 1.00 97.31 89 SER A N 1
ATOM 712 C CA . SER A 1 89 ? -7.000 -1.546 -2.810 1.00 97.31 89 SER A CA 1
ATOM 713 C C . SER A 1 89 ? -8.334 -0.814 -2.679 1.00 97.31 89 SER A C 1
ATOM 715 O O . SER A 1 89 ? -8.495 -0.002 -1.778 1.00 97.31 89 SER A O 1
ATOM 717 N N . GLN A 1 90 ? -9.314 -1.137 -3.527 1.00 97.75 90 GLN A N 1
ATOM 718 C CA . GLN A 1 90 ? -10.635 -0.519 -3.453 1.00 97.75 90 GLN A CA 1
ATOM 719 C C . GLN A 1 90 ? -11.371 -0.890 -2.161 1.00 97.75 90 GLN A C 1
ATOM 721 O O . GLN A 1 90 ? -12.046 -0.049 -1.581 1.00 97.75 90 GLN A O 1
ATOM 726 N N . SER A 1 91 ? -11.230 -2.130 -1.689 1.00 98.25 91 SER A N 1
ATOM 727 C CA . SER A 1 91 ? -11.823 -2.555 -0.415 1.00 98.25 91 SER A CA 1
ATOM 728 C C . SER A 1 91 ? -11.264 -1.764 0.768 1.00 98.25 91 SER A C 1
ATOM 730 O O . SER A 1 91 ? -12.014 -1.442 1.681 1.00 98.25 91 SER A O 1
ATOM 732 N N . MET A 1 92 ? -9.969 -1.426 0.744 1.00 97.56 92 MET A N 1
ATOM 733 C CA . MET A 1 92 ? -9.357 -0.572 1.767 1.00 97.56 92 MET A CA 1
ATOM 734 C C . MET A 1 92 ? -9.931 0.849 1.736 1.00 97.56 92 MET A C 1
ATOM 736 O O . MET A 1 92 ? -10.242 1.386 2.792 1.00 97.56 92 MET A O 1
ATOM 740 N N . ASP A 1 93 ? -10.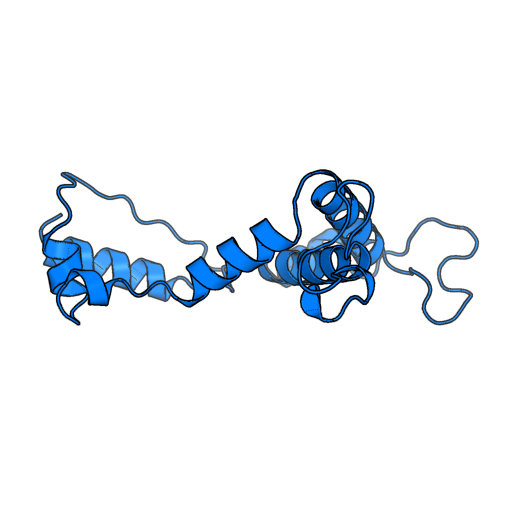109 1.428 0.545 1.00 97.00 93 ASP A N 1
ATOM 741 C CA . ASP A 1 93 ? -10.642 2.790 0.385 1.00 97.00 93 ASP A CA 1
ATOM 742 C C . ASP A 1 93 ? -12.123 2.903 0.782 1.00 97.00 93 ASP A C 1
ATOM 744 O O . ASP A 1 93 ? -12.569 3.950 1.243 1.00 97.00 93 ASP A O 1
ATOM 748 N N . LEU A 1 94 ? -12.898 1.838 0.562 1.00 97.50 94 LEU A N 1
ATOM 749 C CA . LEU A 1 94 ? -14.335 1.805 0.843 1.00 97.50 94 LEU A CA 1
ATOM 750 C C . LEU A 1 94 ? -14.668 1.465 2.296 1.00 97.50 94 LEU A C 1
ATOM 752 O O . LEU A 1 94 ? -15.829 1.574 2.683 1.00 97.50 94 LEU A O 1
ATOM 756 N N . PHE A 1 95 ? -13.702 1.000 3.086 1.00 97.50 95 PHE A N 1
ATOM 757 C CA . PHE A 1 95 ? -13.980 0.570 4.447 1.00 97.50 95 PHE A CA 1
ATOM 758 C C . PHE A 1 95 ? -14.319 1.763 5.350 1.00 97.50 95 PHE A C 1
ATOM 760 O O . PHE A 1 95 ? -13.478 2.623 5.599 1.00 97.50 95 PHE A O 1
ATOM 767 N N . GLU A 1 96 ? -15.534 1.759 5.898 1.00 96.06 96 GLU A N 1
ATOM 768 C CA . GLU A 1 96 ? -15.995 2.707 6.910 1.00 96.06 96 GLU A CA 1
ATOM 769 C C . GLU A 1 96 ? -16.586 1.939 8.096 1.00 96.06 96 GLU A C 1
ATOM 771 O O . GLU A 1 96 ? -17.624 1.280 8.004 1.00 96.06 96 GLU A O 1
ATOM 776 N N . VAL A 1 97 ? -15.923 2.029 9.248 1.00 94.69 97 VAL A N 1
ATOM 777 C CA . VAL A 1 97 ? -16.313 1.287 10.449 1.00 94.69 97 VAL A CA 1
ATOM 778 C C . VAL A 1 97 ? -17.678 1.726 10.983 1.00 94.69 97 VAL A C 1
ATOM 780 O O . VAL A 1 97 ? -18.431 0.912 11.523 1.00 94.69 97 VAL A O 1
ATOM 783 N N . ALA A 1 98 ? -18.033 3.000 10.802 1.00 95.19 98 ALA A N 1
ATOM 784 C CA . ALA A 1 98 ? -19.284 3.566 11.281 1.00 95.19 98 ALA A CA 1
ATOM 785 C C . ALA A 1 98 ? -20.518 2.924 10.624 1.00 95.19 98 ALA A C 1
ATOM 787 O O . ALA A 1 98 ? -21.582 2.886 11.251 1.00 95.19 98 ALA A O 1
ATOM 788 N N . GLU A 1 99 ? -20.400 2.367 9.412 1.00 96.38 99 GLU A N 1
ATOM 789 C CA . GLU A 1 99 ? -21.494 1.655 8.734 1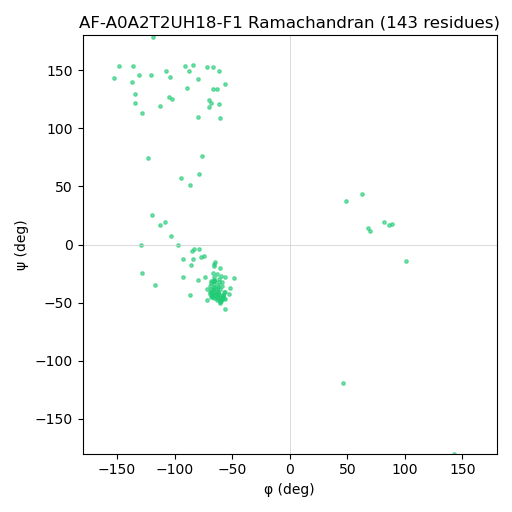.00 96.38 99 GLU A CA 1
ATOM 790 C C . GLU A 1 99 ? -22.003 0.464 9.560 1.00 96.38 99 GLU A C 1
ATOM 792 O O . GLU A 1 99 ? -23.206 0.195 9.601 1.00 96.38 99 GLU A O 1
ATOM 797 N N . HIS A 1 100 ? -21.119 -0.179 10.328 1.00 93.94 100 HIS A N 1
ATOM 798 C CA . HIS A 1 100 ? -21.460 -1.294 11.216 1.00 93.94 100 HIS A CA 1
ATOM 799 C C . HIS A 1 100 ? -22.142 -0.863 12.525 1.00 93.94 100 HIS A C 1
ATOM 801 O O . HIS A 1 100 ? -22.680 -1.700 13.246 1.00 93.94 100 HIS A O 1
ATOM 807 N N . GLY A 1 101 ? -22.159 0.438 12.826 1.00 94.31 101 GLY A N 1
ATOM 808 C CA . GLY A 1 101 ? -22.831 1.032 13.985 1.00 94.31 101 GLY A CA 1
ATOM 809 C C . GLY A 1 101 ? -24.021 1.918 13.610 1.00 94.31 101 GLY A C 1
ATOM 810 O O . GLY A 1 101 ? -24.441 2.760 14.409 1.00 94.31 101 GLY A O 1
ATOM 811 N N . GLY A 1 102 ? -24.547 1.800 12.385 1.00 94.44 102 GLY A N 1
ATOM 812 C CA . GLY A 1 102 ? -25.606 2.679 11.880 1.00 94.44 102 GLY A CA 1
ATOM 813 C C . GLY A 1 102 ? -25.158 4.141 11.795 1.00 94.44 102 GLY A C 1
ATOM 814 O O . GLY A 1 102 ? -25.873 5.030 12.257 1.00 94.44 102 GLY A O 1
ATOM 815 N N . GLY A 1 103 ? -23.941 4.377 11.300 1.00 95.44 103 GLY A N 1
ATOM 816 C CA . GLY A 1 103 ? -23.326 5.699 11.148 1.00 95.44 103 GLY A CA 1
ATOM 817 C C . GLY A 1 103 ? -22.587 6.226 12.384 1.00 95.44 103 GLY A C 1
ATOM 818 O O . GLY A 1 103 ? -22.353 7.425 12.467 1.00 95.44 103 GLY A O 1
ATOM 819 N N . SER A 1 104 ? -22.245 5.374 13.357 1.00 94.88 104 SER A N 1
ATOM 820 C CA . SER A 1 104 ? -21.445 5.754 14.537 1.00 94.88 104 SER A CA 1
ATOM 821 C C . SER A 1 104 ? -20.361 4.717 14.790 1.00 94.88 104 SER A C 1
ATOM 823 O O . SER A 1 104 ? -20.658 3.539 15.003 1.00 94.88 104 SER A O 1
ATOM 825 N N . ALA A 1 105 ? -19.109 5.169 14.788 1.00 94.38 105 ALA A N 1
ATOM 826 C CA . ALA A 1 105 ? -17.959 4.326 15.087 1.00 94.38 105 ALA A CA 1
ATOM 827 C C . ALA A 1 105 ? -17.984 3.839 16.546 1.00 94.38 105 ALA A C 1
ATOM 829 O O . ALA A 1 105 ? -17.644 2.692 16.813 1.00 94.38 105 ALA A O 1
ATOM 830 N N . GLU A 1 106 ? -18.477 4.654 17.481 1.00 93.69 106 GLU A N 1
ATOM 831 C CA . GLU A 1 106 ? -18.648 4.296 18.894 1.00 93.69 106 GLU A CA 1
ATOM 832 C C . GLU A 1 106 ? -19.609 3.114 19.051 1.00 93.69 106 GLU A C 1
ATOM 834 O O . GLU A 1 106 ? -19.306 2.144 19.744 1.00 93.69 106 GLU A O 1
ATOM 839 N N . ARG A 1 107 ? -20.763 3.159 18.367 1.00 93.81 107 ARG A N 1
ATOM 840 C CA . ARG A 1 107 ? -21.722 2.043 18.376 1.00 93.81 107 ARG A CA 1
ATOM 841 C C . ARG A 1 107 ? -21.154 0.796 17.713 1.00 93.81 107 ARG A C 1
ATOM 843 O O . ARG A 1 107 ? -21.433 -0.302 18.185 1.00 93.81 107 ARG A O 1
ATOM 850 N N . ALA A 1 108 ? -20.370 0.957 16.647 1.00 94.81 108 ALA A N 1
ATOM 851 C CA . ALA A 1 108 ? -19.682 -0.162 16.014 1.00 94.81 108 ALA A CA 1
ATOM 852 C C . ALA A 1 108 ? -18.680 -0.812 16.985 1.00 94.81 108 ALA A C 1
ATOM 854 O O . ALA A 1 108 ? -18.672 -2.033 17.132 1.00 94.81 108 ALA A O 1
ATOM 855 N N . MET A 1 109 ? -17.885 -0.006 17.701 1.00 94.38 109 MET A N 1
ATOM 856 C CA . MET A 1 109 ? -16.908 -0.503 18.676 1.00 94.38 109 MET A CA 1
ATOM 857 C C . MET A 1 109 ? -17.560 -1.126 19.913 1.00 94.38 109 MET A C 1
ATOM 859 O O . MET A 1 109 ? -17.032 -2.101 20.436 1.00 94.38 109 MET A O 1
ATOM 863 N N . ALA A 1 110 ? -18.741 -0.662 20.335 1.00 91.81 110 ALA A N 1
ATOM 864 C CA . ALA A 1 110 ? -19.514 -1.299 21.407 1.00 91.81 110 ALA A CA 1
ATOM 865 C C . ALA A 1 110 ? -19.930 -2.751 21.094 1.00 91.81 110 ALA A C 1
ATOM 867 O O . ALA A 1 110 ? -20.246 -3.510 22.006 1.00 91.81 110 ALA A O 1
ATOM 868 N N . GLY A 1 111 ? -19.933 -3.148 19.816 1.00 88.56 111 GLY A N 1
ATOM 869 C CA . GLY A 1 111 ? -20.183 -4.526 19.389 1.00 88.56 111 GLY A CA 1
ATOM 870 C C . GLY A 1 111 ? -18.957 -5.447 19.445 1.00 88.56 111 GLY A C 1
ATOM 871 O O . GLY A 1 111 ? -19.082 -6.635 19.148 1.00 88.56 111 GLY A O 1
ATOM 872 N N . VAL A 1 112 ? -17.772 -4.929 19.783 1.00 91.88 112 VAL A N 1
ATOM 873 C CA . VAL A 1 112 ? -16.527 -5.705 19.823 1.00 91.88 112 VAL A CA 1
ATOM 874 C C . VAL A 1 112 ? -16.451 -6.515 21.121 1.00 91.88 112 VAL A C 1
ATOM 876 O O . VAL A 1 112 ? -16.223 -5.969 22.195 1.00 91.88 112 VAL A O 1
ATOM 879 N N . ASP A 1 113 ? -16.577 -7.841 21.021 1.00 89.62 113 ASP A N 1
ATOM 880 C CA . ASP A 1 113 ? -16.499 -8.778 22.159 1.00 89.62 113 ASP A CA 1
ATOM 881 C C . ASP A 1 113 ? -15.049 -9.205 22.467 1.00 89.62 113 ASP A C 1
ATOM 883 O O . ASP A 1 113 ? -14.692 -10.386 22.503 1.00 89.62 113 ASP A O 1
ATOM 887 N N . ALA A 1 114 ? -14.156 -8.224 22.615 1.00 89.88 114 ALA A N 1
ATOM 888 C CA . ALA A 1 114 ? -12.769 -8.462 22.999 1.00 89.88 114 ALA A CA 1
ATOM 889 C C . ALA A 1 114 ? -12.576 -8.135 24.483 1.00 89.88 114 ALA A C 1
ATOM 891 O O . ALA A 1 114 ? -12.821 -7.019 24.919 1.00 89.88 114 ALA A O 1
ATOM 892 N N . ARG A 1 115 ? -12.055 -9.088 25.270 1.00 88.62 115 ARG A N 1
ATOM 893 C CA . ARG A 1 115 ? -11.769 -8.857 26.702 1.00 88.62 115 ARG A CA 1
ATOM 894 C C . ARG A 1 115 ? -10.660 -7.824 26.943 1.00 88.62 115 ARG A C 1
ATOM 896 O O . ARG A 1 115 ? -10.596 -7.246 28.024 1.00 88.62 115 ARG A O 1
ATOM 903 N N . ARG A 1 116 ? -9.705 -7.739 26.015 1.00 91.50 116 ARG A N 1
ATOM 904 C CA . ARG A 1 116 ? -8.586 -6.789 26.006 1.00 91.50 116 ARG A CA 1
ATOM 905 C C . ARG A 1 116 ? -8.159 -6.558 24.565 1.00 91.50 116 ARG A C 1
ATOM 907 O O . ARG A 1 116 ? -8.082 -7.522 23.801 1.00 91.50 116 ARG A O 1
ATOM 914 N N . ALA A 1 117 ? -7.776 -5.330 24.245 1.00 93.75 117 ALA A N 1
ATOM 915 C CA . ALA A 1 117 ? -7.129 -4.983 22.986 1.00 93.75 117 ALA A CA 1
ATOM 916 C C . ALA A 1 117 ? -5.747 -4.360 23.236 1.00 93.75 117 ALA A C 1
ATOM 918 O O . ALA A 1 117 ? -5.536 -3.654 24.221 1.00 93.75 117 ALA A O 1
ATOM 919 N N . LEU A 1 118 ? -4.798 -4.624 22.336 1.00 95.81 118 LEU A N 1
ATOM 920 C CA . LEU A 1 118 ? -3.538 -3.888 22.251 1.00 95.81 118 LEU A CA 1
ATOM 921 C C . LEU A 1 118 ? -3.548 -3.110 20.942 1.00 95.81 118 LEU A C 1
ATOM 923 O O . LEU A 1 118 ? -3.590 -3.714 19.872 1.00 95.81 118 LEU A O 1
ATOM 927 N N . ILE A 1 119 ? -3.464 -1.786 21.039 1.00 97.06 119 ILE A N 1
ATOM 928 C CA . ILE A 1 119 ? -3.360 -0.905 19.880 1.00 97.06 119 ILE A CA 1
ATOM 929 C C . ILE A 1 119 ? -1.924 -0.398 19.773 1.00 97.06 119 ILE A C 1
ATOM 931 O O . ILE A 1 119 ? -1.361 0.121 20.737 1.00 97.06 119 ILE A O 1
ATOM 935 N N . ALA A 1 120 ? -1.324 -0.567 18.598 1.00 97.44 120 ALA A N 1
ATOM 936 C CA . ALA A 1 120 ? 0.037 -0.143 18.301 1.00 97.44 120 ALA A CA 1
ATOM 937 C C . ALA A 1 120 ? 0.065 0.637 16.983 1.00 97.44 120 ALA A C 1
ATOM 939 O O . ALA A 1 120 ? -0.675 0.321 16.056 1.00 97.44 120 ALA A O 1
ATOM 940 N N . GLY A 1 121 ? 0.942 1.634 16.901 1.00 96.94 121 GLY A N 1
ATOM 941 C CA . GLY A 1 121 ? 1.191 2.416 15.693 1.00 96.94 121 GLY A CA 1
ATOM 942 C C . GLY A 1 121 ? 2.644 2.879 15.652 1.00 96.94 121 GLY A C 1
ATOM 943 O O . GLY A 1 121 ? 3.284 3.017 16.698 1.00 96.94 121 GLY A O 1
ATOM 944 N N . ALA A 1 122 ? 3.174 3.109 14.452 1.00 95.94 122 ALA A N 1
ATOM 945 C CA . ALA A 1 122 ? 4.495 3.700 14.278 1.00 95.94 122 ALA A CA 1
ATOM 946 C C . ALA A 1 122 ? 4.374 5.229 14.220 1.00 95.94 122 ALA A C 1
ATOM 948 O O . ALA A 1 122 ? 3.525 5.773 13.519 1.00 95.94 122 ALA A O 1
ATOM 949 N N . SER A 1 123 ? 5.240 5.946 14.942 1.00 94.69 123 SER A N 1
ATOM 950 C CA . SER A 1 123 ? 5.232 7.418 14.952 1.00 94.69 123 SER A CA 1
ATOM 951 C C . SER A 1 123 ? 5.598 8.040 13.603 1.00 94.69 123 SER A C 1
ATOM 953 O O . SER A 1 123 ? 5.321 9.214 13.383 1.00 94.69 123 SER A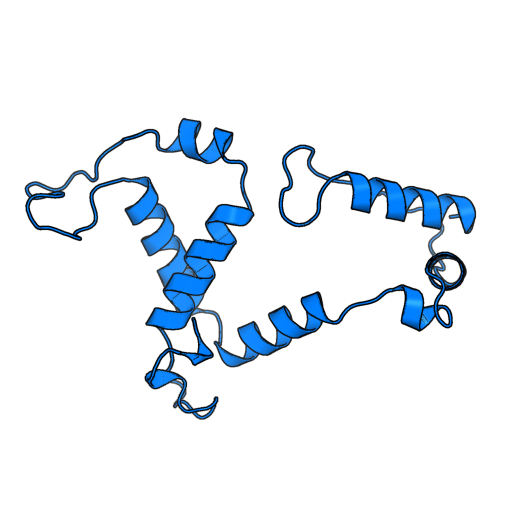 O 1
ATOM 955 N N . THR A 1 124 ? 6.224 7.261 12.724 1.00 94.38 124 THR A N 1
ATOM 956 C CA . THR A 1 124 ? 6.641 7.643 11.373 1.00 94.38 124 THR A CA 1
ATOM 957 C C . THR A 1 124 ? 5.723 7.086 10.282 1.00 94.38 124 THR A C 1
ATOM 959 O O . THR A 1 124 ? 6.050 7.216 9.103 1.00 94.38 124 THR A O 1
ATOM 962 N N . ASP A 1 125 ? 4.597 6.456 10.645 1.00 95.06 125 ASP A N 1
ATOM 963 C CA . ASP A 1 125 ? 3.631 5.956 9.665 1.00 95.06 125 ASP A CA 1
ATOM 964 C C . ASP A 1 125 ? 2.947 7.127 8.950 1.00 95.06 125 ASP A C 1
ATOM 966 O O . ASP A 1 125 ? 2.333 7.994 9.579 1.00 95.06 125 ASP A O 1
ATOM 970 N N . TRP A 1 126 ? 3.077 7.151 7.626 1.00 91.62 126 TRP A N 1
ATOM 971 C CA . TRP A 1 126 ? 2.457 8.153 6.767 1.00 91.62 126 TRP A CA 1
ATOM 972 C C . TRP A 1 126 ? 1.083 7.715 6.246 1.00 91.62 126 TRP A C 1
ATOM 974 O O . TRP A 1 126 ? 0.247 8.563 5.940 1.00 91.62 126 TRP A O 1
ATOM 984 N N . LEU A 1 127 ? 0.847 6.408 6.113 1.00 95.12 127 LEU A N 1
ATOM 985 C CA . LEU A 1 127 ? -0.358 5.865 5.488 1.00 95.12 127 LEU A CA 1
ATOM 986 C C . LEU A 1 127 ? -1.495 5.715 6.501 1.00 95.12 127 LEU A C 1
ATOM 988 O O . LEU A 1 127 ? -2.625 6.095 6.206 1.00 95.12 127 LEU A O 1
ATOM 992 N N . PHE A 1 128 ? -1.175 5.211 7.694 1.00 96.25 128 PHE A N 1
ATOM 993 C CA . PHE A 1 128 ? -2.103 5.074 8.817 1.00 96.25 128 PHE A CA 1
ATOM 994 C C . PHE A 1 128 ? -1.544 5.816 10.035 1.00 96.25 128 PHE A C 1
ATOM 996 O O . PHE A 1 128 ? -1.002 5.191 10.950 1.00 96.25 128 PHE A O 1
ATOM 1003 N N . PRO A 1 129 ? -1.605 7.157 10.030 1.00 96.38 129 PRO A N 1
ATOM 1004 C CA . PRO A 1 129 ? -0.908 7.997 10.997 1.00 96.38 129 PRO A CA 1
ATOM 1005 C C . PRO A 1 129 ? -1.364 7.753 12.437 1.00 96.38 129 PRO A C 1
ATOM 1007 O O . PRO A 1 129 ? -2.544 7.531 12.691 1.00 96.38 129 PRO A O 1
ATOM 1010 N N . LEU A 1 130 ? -0.443 7.944 13.394 1.00 97.38 130 LEU A N 1
ATOM 1011 C CA . LEU A 1 130 ? -0.603 7.605 14.821 1.00 97.38 130 LEU A CA 1
ATOM 1012 C C . LEU A 1 130 ? -1.908 8.096 15.481 1.00 97.38 130 LEU A C 1
ATOM 1014 O O . LEU A 1 130 ? -2.375 7.513 16.462 1.00 97.38 130 LEU A O 1
ATOM 1018 N N . TRP A 1 131 ? -2.484 9.198 14.995 1.00 97.69 131 TRP A N 1
ATOM 1019 C CA . TRP A 1 131 ? -3.748 9.712 15.519 1.00 97.69 131 TRP A CA 1
ATOM 1020 C C . TRP A 1 131 ? -4.926 8.766 15.251 1.00 97.69 131 TRP A C 1
ATOM 1022 O O . TRP A 1 131 ? -5.789 8.671 16.117 1.00 97.69 131 TRP A O 1
ATOM 1032 N N . GLN A 1 132 ? -4.922 8.007 14.151 1.00 97.56 132 GLN A N 1
ATOM 1033 C CA . GLN A 1 132 ? -5.949 7.000 13.857 1.00 97.56 132 GLN A CA 1
ATOM 1034 C C . GLN A 1 132 ? -5.894 5.842 14.856 1.00 97.56 132 GLN A C 1
ATOM 1036 O O . GLN A 1 132 ? -6.922 5.359 15.322 1.00 97.56 132 GLN A O 1
ATOM 1041 N N . GLN A 1 133 ? -4.694 5.415 15.261 1.00 98.12 133 GLN A N 1
ATOM 1042 C CA . GLN A 1 133 ? -4.557 4.385 16.294 1.00 98.12 133 GLN A CA 1
ATOM 1043 C C . GLN A 1 133 ? -4.992 4.904 17.670 1.00 98.12 133 GLN A C 1
ATOM 1045 O O . GLN A 1 133 ? -5.596 4.163 18.441 1.00 98.12 133 GLN A O 1
ATOM 1050 N N . ARG A 1 134 ? -4.730 6.179 17.985 1.00 97.38 134 ARG A N 1
ATOM 1051 C CA . ARG A 1 134 ? -5.234 6.809 19.220 1.00 97.38 134 ARG A CA 1
ATOM 1052 C C . ARG A 1 134 ? -6.755 6.935 19.225 1.00 97.38 134 ARG A C 1
ATOM 1054 O O . ARG A 1 134 ? -7.366 6.702 20.260 1.00 97.38 134 ARG A O 1
ATOM 1061 N N . GLU A 1 135 ? -7.347 7.278 18.086 1.00 96.69 135 GLU A N 1
ATOM 1062 C CA . GLU A 1 135 ? -8.798 7.315 17.903 1.00 96.69 135 GLU A CA 1
ATOM 1063 C C . GLU A 1 135 ? -9.414 5.931 18.135 1.00 96.69 135 GLU A C 1
ATOM 1065 O O . GLU A 1 135 ? -10.298 5.795 18.977 1.00 96.69 135 GLU A O 1
ATOM 1070 N N . LEU A 1 136 ? -8.879 4.886 17.493 1.00 95.56 136 LEU A N 1
ATOM 1071 C CA . LEU A 1 136 ? -9.332 3.507 17.693 1.00 95.56 136 LEU A CA 1
ATOM 1072 C C . LEU A 1 136 ? -9.219 3.057 19.158 1.00 95.56 136 LEU A C 1
ATOM 1074 O O . LEU A 1 136 ? -10.148 2.448 19.687 1.00 95.56 136 LEU A O 1
ATOM 1078 N N . ALA A 1 137 ? -8.104 3.370 19.824 1.00 96.06 137 ALA A N 1
ATOM 1079 C CA . ALA A 1 137 ? -7.926 3.068 21.242 1.00 96.06 137 ALA A CA 1
ATOM 1080 C C . ALA A 1 137 ? -8.986 3.770 22.106 1.00 96.06 137 ALA A C 1
ATOM 1082 O O . ALA A 1 137 ? -9.618 3.124 22.936 1.00 96.06 137 ALA A O 1
ATOM 1083 N N . GLY A 1 138 ? -9.238 5.060 21.860 1.00 95.19 138 GLY A N 1
ATOM 1084 C CA . GLY A 1 138 ? -10.255 5.820 22.585 1.00 95.19 138 GLY A CA 1
ATOM 1085 C C . GLY A 1 138 ? -11.673 5.286 22.374 1.00 95.19 138 GLY A C 1
ATOM 1086 O O . GLY A 1 138 ? -12.450 5.239 23.326 1.00 95.19 138 GLY A O 1
ATOM 1087 N N . LEU A 1 139 ? -12.012 4.846 21.157 1.00 94.62 139 LEU A N 1
ATOM 1088 C CA . LEU A 1 139 ? -13.317 4.245 20.871 1.00 94.62 139 LEU A CA 1
ATOM 1089 C C . LEU A 1 139 ? -13.511 2.909 21.607 1.00 94.62 139 LEU A C 1
ATOM 1091 O O . LEU A 1 139 ? -14.589 2.658 22.142 1.00 94.62 139 LEU A O 1
ATOM 1095 N N . LEU A 1 140 ? -12.475 2.065 21.665 1.00 93.25 140 LEU A N 1
ATOM 1096 C CA . LEU A 1 140 ? -12.522 0.791 22.392 1.00 93.25 140 LEU A CA 1
ATOM 1097 C C . LEU A 1 140 ? -12.594 0.993 23.914 1.00 93.25 140 LEU A C 1
ATOM 1099 O O . LEU A 1 140 ? -13.389 0.328 24.576 1.00 93.25 140 LEU A O 1
ATOM 1103 N N . GLU A 1 141 ? -11.845 1.953 24.464 1.00 92.00 141 GLU A N 1
ATOM 1104 C CA . GLU A 1 141 ? -11.920 2.306 25.889 1.00 92.00 141 GLU A CA 1
ATOM 1105 C C . GLU A 1 141 ? -13.323 2.804 26.278 1.00 92.00 141 GLU A C 1
ATOM 1107 O O . GLU A 1 141 ? -13.870 2.404 27.306 1.00 92.00 141 GLU A O 1
ATOM 1112 N N . GLN A 1 142 ? -13.948 3.639 25.439 1.00 89.50 142 GLN A N 1
ATOM 1113 C CA . GLN A 1 142 ? -15.321 4.119 25.652 1.00 89.50 142 GLN A CA 1
ATOM 1114 C C . GLN A 1 142 ? -16.364 2.999 25.548 1.00 89.50 142 GLN A C 1
ATOM 1116 O O . GLN A 1 142 ? -17.387 3.047 26.232 1.00 89.50 142 GLN A O 1
ATOM 1121 N N . ALA A 1 143 ? -16.099 1.989 24.718 1.00 87.25 143 ALA A N 1
ATOM 1122 C CA . ALA A 1 143 ? -16.917 0.788 24.591 1.00 87.25 143 ALA A CA 1
ATOM 1123 C C . ALA A 1 143 ? -16.757 -0.193 25.773 1.00 87.25 143 ALA A C 1
ATOM 1125 O O . ALA A 1 143 ? -17.556 -1.120 25.903 1.00 87.25 143 ALA A O 1
ATOM 1126 N N . GLY A 1 144 ? -15.777 0.024 26.658 1.00 80.50 144 GLY A N 1
ATOM 1127 C CA . GLY A 1 144 ? -15.539 -0.798 27.848 1.00 80.50 144 GLY A CA 1
ATOM 1128 C C . GLY A 1 144 ? -14.613 -2.001 27.633 1.00 80.50 144 GLY A C 1
ATOM 1129 O O . GLY A 1 144 ? -14.634 -2.915 28.464 1.00 80.50 144 GLY A O 1
ATOM 1130 N N . ALA A 1 145 ? -13.835 -2.006 26.543 1.00 66.44 145 ALA A N 1
ATOM 1131 C CA . ALA A 1 145 ? -12.831 -3.027 26.216 1.00 66.44 145 ALA A CA 1
ATOM 1132 C C . ALA A 1 145 ? -11.446 -2.757 26.842 1.00 66.44 145 ALA A C 1
ATOM 1134 O O . ALA A 1 145 ? -11.152 -1.590 27.188 1.00 66.44 145 ALA A O 1
#

Sequence (145 aa):
MIRADPQWAGGDYAPDAGPRDGMLVARKLGMMTYRSAEEWLERFGRDRVERADAGEQPFEMTFQVESYLAANAARFVERFDANCYLYLSQSMDLFEVAEHGGGSAERAMAGVDARRALIAGASTDWLFPLWQQRELAGLLEQAGA